Protein AF-A0A7W0PW06-F1 (afdb_monomer_lite)

Sequence (126 aa):
MSYGCRLGSRFRWSGRCALSLRTRCPDRTPKQSLFPWSTLVINVSGCLAVGFIIAALVDGHRASQWLRMGLVIGFCGGYTTFSTFAQETLDLVEARDIATAVAGVAANVLVGVVAVFVGLKIGRLI

Secondary structure (DSSP, 8-state):
-HHHHHHHHHHHHHHHHHH-TT--S-----------HHHHHHHHHHHHHHHHHIIIIITTS-S-HHHHIIIIIIIIHHHS-HHHHHHHHHHHHHTT-HHHHHHHHHHHHHHHHHHHHHHHHHHHT-

Foldseek 3Di:
DAVQLVVLLVVLVVLVCVVVVDDPDPDPDQLPLDQPVSQLVQLLVLLLQLLQCCQQCPVVVNDDPVVCCSPNVRNSVSNHDDVVLVVSLVSCVVVVNPVSSVVNVCSSVVSSVVSSVNSNVVNNVD

Radius of gyration: 16.6 Å; chains: 1; bounding box: 37×33×43 Å

Structure (mmCIF, N/CA/C/O backbone):
data_AF-A0A7W0PW06-F1
#
_entry.id   AF-A0A7W0PW06-F1
#
loop_
_atom_site.group_PDB
_atom_site.id
_atom_site.type_symbol
_atom_site.label_atom_id
_atom_site.label_alt_id
_atom_site.label_comp_id
_atom_site.label_asym_id
_atom_site.label_entity_id
_atom_site.label_seq_id
_atom_site.pdbx_PDB_ins_code
_atom_site.Cartn_x
_atom_site.Cartn_y
_atom_site.Cartn_z
_atom_site.occupancy
_atom_site.B_iso_or_equiv
_atom_site.auth_seq_id
_atom_site.auth_comp_id
_atom_site.auth_asym_id
_atom_site.auth_atom_id
_atom_site.pdbx_PDB_model_num
ATOM 1 N N . MET A 1 1 ? 18.161 6.667 -1.470 1.00 51.59 1 MET A N 1
ATOM 2 C CA . MET A 1 1 ? 17.077 6.198 -0.565 1.00 51.59 1 MET A CA 1
ATOM 3 C C . MET A 1 1 ? 16.308 7.323 0.133 1.00 51.59 1 MET A C 1
ATOM 5 O O . MET A 1 1 ? 15.087 7.309 0.069 1.00 51.59 1 MET A O 1
ATOM 9 N N . SER A 1 2 ? 16.962 8.320 0.747 1.00 60.03 2 SER A N 1
ATOM 10 C CA . SER A 1 2 ? 16.278 9.342 1.574 1.00 60.03 2 SER A CA 1
ATOM 11 C C . SER A 1 2 ? 15.256 10.238 0.829 1.00 60.03 2 SER A C 1
ATOM 13 O O . SER A 1 2 ? 14.249 10.642 1.406 1.00 60.03 2 SER A O 1
ATOM 15 N N . TYR A 1 3 ? 15.463 10.522 -0.464 1.00 64.25 3 TYR A N 1
ATOM 16 C CA . TYR A 1 3 ? 14.544 11.355 -1.261 1.00 64.25 3 TYR A CA 1
ATOM 17 C C . TYR A 1 3 ? 13.216 10.660 -1.609 1.00 64.25 3 TYR A C 1
ATOM 19 O O . TYR A 1 3 ? 12.166 11.286 -1.495 1.00 64.25 3 TYR A O 1
ATOM 27 N N . GLY A 1 4 ? 13.235 9.368 -1.960 1.00 60.53 4 GLY A N 1
ATOM 28 C CA . GLY A 1 4 ? 12.020 8.615 -2.310 1.00 60.53 4 GLY A CA 1
ATOM 29 C C . GLY A 1 4 ? 11.047 8.486 -1.135 1.00 60.53 4 GLY A C 1
ATOM 30 O O . GLY A 1 4 ? 9.855 8.732 -1.291 1.00 60.53 4 GLY A O 1
ATOM 31 N N . CYS A 1 5 ? 11.572 8.222 0.065 1.00 59.66 5 CYS A N 1
ATOM 32 C CA . CYS A 1 5 ? 10.769 8.126 1.287 1.00 59.66 5 CYS A CA 1
ATOM 33 C C . CYS A 1 5 ? 10.141 9.482 1.682 1.00 59.66 5 CYS A C 1
ATOM 35 O O . CYS A 1 5 ? 8.968 9.560 2.060 1.00 59.66 5 CYS A O 1
ATOM 37 N N . ARG A 1 6 ? 10.880 10.589 1.504 1.00 64.31 6 ARG A N 1
ATOM 38 C CA . ARG A 1 6 ? 10.348 11.953 1.687 1.00 64.31 6 ARG A CA 1
ATOM 39 C C . ARG A 1 6 ? 9.270 12.315 0.665 1.00 64.31 6 ARG A C 1
ATOM 41 O O . ARG A 1 6 ? 8.301 12.977 1.021 1.00 64.31 6 ARG A O 1
ATOM 48 N N . LEU A 1 7 ? 9.417 11.892 -0.588 1.00 68.06 7 LEU A N 1
ATOM 49 C CA . LEU A 1 7 ? 8.431 12.174 -1.631 1.00 68.06 7 LEU A CA 1
ATOM 50 C C . LEU A 1 7 ? 7.142 11.361 -1.425 1.00 68.06 7 LEU A C 1
ATOM 52 O O . LEU A 1 7 ? 6.053 11.928 -1.480 1.00 68.06 7 LEU A O 1
ATOM 56 N N . GLY A 1 8 ? 7.261 10.066 -1.109 1.00 59.84 8 GLY A N 1
ATOM 57 C CA . GLY A 1 8 ? 6.114 9.194 -0.826 1.00 59.84 8 GLY A CA 1
ATOM 58 C C . GLY A 1 8 ? 5.312 9.655 0.392 1.00 59.84 8 GLY A C 1
ATOM 59 O O . GLY A 1 8 ? 4.083 9.735 0.338 1.00 59.84 8 GLY A O 1
ATOM 60 N N . SER A 1 9 ? 6.002 10.065 1.462 1.00 63.00 9 SER A N 1
ATOM 61 C CA . SER A 1 9 ? 5.333 10.609 2.648 1.00 63.00 9 SER A CA 1
ATOM 62 C C . SER A 1 9 ? 4.630 11.934 2.342 1.00 63.00 9 SER A C 1
ATOM 64 O O . SER A 1 9 ? 3.483 12.106 2.746 1.00 63.00 9 SER A O 1
ATOM 66 N N . ARG A 1 10 ? 5.232 12.836 1.553 1.00 67.56 10 ARG A N 1
ATOM 67 C CA . ARG A 1 10 ? 4.566 14.071 1.095 1.00 67.56 10 ARG A CA 1
ATOM 68 C C . ARG A 1 10 ? 3.291 13.797 0.302 1.00 67.56 10 ARG A C 1
ATOM 70 O O . ARG A 1 10 ? 2.279 14.404 0.618 1.00 67.56 10 ARG A O 1
ATOM 77 N N . PHE A 1 11 ? 3.295 12.860 -0.648 1.00 63.44 11 PHE A N 1
ATOM 78 C CA . PHE A 1 11 ? 2.080 12.492 -1.393 1.00 63.44 11 PHE A CA 1
ATOM 79 C C . PHE A 1 11 ? 0.972 11.948 -0.485 1.00 63.44 11 PHE A C 1
ATOM 81 O O . PHE A 1 11 ? -0.199 12.263 -0.685 1.00 63.44 11 PHE A O 1
ATOM 88 N N . ARG A 1 12 ? 1.332 11.193 0.557 1.00 61.47 12 ARG A N 1
ATOM 89 C CA . ARG A 1 12 ? 0.380 10.733 1.576 1.00 61.47 12 ARG A CA 1
ATOM 90 C C . ARG A 1 12 ? -0.224 11.896 2.367 1.00 61.47 12 ARG A C 1
ATOM 92 O O . ARG A 1 12 ? -1.438 11.943 2.551 1.00 61.47 12 ARG A O 1
ATOM 99 N N . TRP A 1 13 ? 0.607 12.831 2.828 1.00 55.91 13 TRP A N 1
ATOM 100 C CA . TRP A 1 13 ? 0.146 14.025 3.545 1.00 55.91 13 TRP A CA 1
ATOM 101 C C . TRP A 1 13 ? -0.688 14.938 2.644 1.00 55.91 13 TRP A C 1
ATOM 103 O O . TRP A 1 13 ? -1.723 15.418 3.081 1.00 55.91 13 TRP A O 1
ATOM 113 N N . SER A 1 14 ? -0.315 15.111 1.376 1.00 62.84 14 SER A N 1
ATOM 114 C CA . SER A 1 14 ? -1.101 15.863 0.393 1.00 62.84 14 SER A CA 1
ATOM 115 C C . SER A 1 14 ? -2.451 15.205 0.105 1.00 62.84 14 SER A C 1
ATOM 117 O O . SER A 1 14 ? -3.449 15.913 0.054 1.00 62.84 14 SER A O 1
ATOM 119 N N . GLY A 1 15 ? -2.513 13.873 -0.009 1.00 56.34 15 GLY A N 1
ATOM 120 C CA . GLY A 1 15 ? -3.771 13.134 -0.173 1.00 56.34 15 GLY A CA 1
ATOM 121 C C . GLY A 1 15 ? -4.697 13.247 1.042 1.00 56.34 15 GLY A C 1
ATOM 122 O O . GLY A 1 15 ? -5.897 13.451 0.878 1.00 56.34 15 GLY A O 1
ATOM 123 N N . ARG A 1 16 ? -4.145 13.206 2.265 1.00 56.81 16 ARG A N 1
ATOM 124 C CA . ARG A 1 16 ? -4.918 13.474 3.492 1.00 56.81 16 ARG A CA 1
ATOM 125 C C . ARG A 1 16 ? -5.369 14.9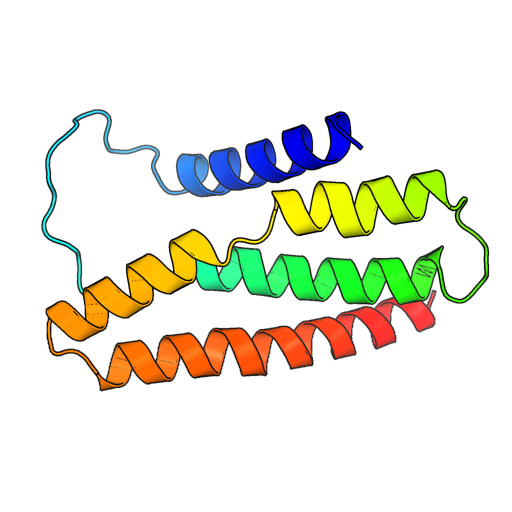30 3.585 1.00 56.81 16 ARG A C 1
ATOM 127 O O . ARG A 1 16 ? -6.534 15.169 3.864 1.00 56.81 16 ARG A O 1
ATOM 134 N N . CYS A 1 17 ? -4.489 15.889 3.300 1.00 53.34 17 CYS A N 1
ATOM 135 C CA . CYS A 1 17 ? -4.810 17.317 3.348 1.00 53.34 17 CYS A CA 1
ATOM 136 C C . CYS A 1 17 ? -5.846 17.727 2.294 1.00 53.34 17 CYS A C 1
ATOM 138 O O . CYS A 1 17 ? -6.705 18.549 2.594 1.00 53.34 17 CYS A O 1
ATOM 140 N N . ALA A 1 18 ? -5.802 17.152 1.087 1.00 52.47 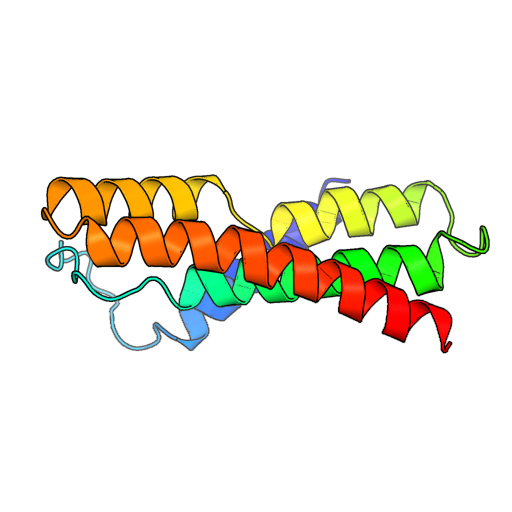18 ALA A N 1
ATOM 141 C CA . ALA A 1 18 ? -6.779 17.423 0.031 1.00 52.47 18 ALA A CA 1
ATOM 142 C C . ALA A 1 18 ? -8.194 16.951 0.410 1.00 52.47 18 ALA A C 1
ATOM 144 O O . ALA A 1 18 ? -9.167 17.607 0.048 1.00 52.47 18 ALA A O 1
ATOM 145 N N . LEU A 1 19 ? -8.310 15.875 1.198 1.00 51.12 19 LEU A N 1
ATOM 146 C CA . LEU A 1 19 ? -9.575 15.467 1.817 1.00 51.12 19 LEU A CA 1
ATOM 147 C C . LEU A 1 19 ? -9.892 16.213 3.132 1.00 51.12 19 LEU A C 1
ATOM 149 O O . LEU A 1 19 ? -11.036 16.173 3.574 1.00 51.12 19 LEU A O 1
ATOM 153 N N . SER A 1 20 ? -8.926 16.900 3.758 1.00 49.38 20 SER A N 1
ATOM 154 C CA . SER A 1 20 ? -9.070 17.521 5.089 1.00 49.38 20 SER A CA 1
ATOM 155 C C . SER A 1 20 ? -9.066 19.056 5.100 1.00 49.38 20 SER A C 1
ATOM 157 O O . SER A 1 20 ? -8.791 19.656 6.143 1.00 49.38 20 SER A O 1
ATOM 159 N N . LEU A 1 21 ? -9.398 19.734 3.995 1.00 46.53 21 LEU A N 1
ATOM 160 C CA . LEU A 1 21 ? -9.432 21.208 3.920 1.00 46.53 21 LEU A CA 1
ATOM 161 C C . LEU A 1 21 ? -10.489 21.895 4.824 1.00 46.53 21 LEU A C 1
ATOM 163 O O . LEU A 1 21 ? -10.817 23.058 4.600 1.00 46.53 21 LEU A O 1
ATOM 167 N N . ARG A 1 22 ? -11.009 21.244 5.876 1.00 53.00 22 ARG A N 1
ATOM 168 C CA . ARG A 1 22 ? -12.029 21.829 6.759 1.00 53.00 22 ARG A CA 1
ATOM 169 C C . ARG A 1 22 ? -11.792 21.804 8.266 1.00 53.00 22 ARG A C 1
ATOM 171 O O . ARG A 1 22 ? -12.703 22.219 8.970 1.00 53.00 22 ARG A O 1
ATOM 178 N N . THR A 1 23 ? -10.630 21.422 8.798 1.00 45.00 23 THR A N 1
ATOM 179 C CA . THR A 1 23 ? -10.443 21.457 10.266 1.00 45.00 23 THR A CA 1
ATOM 180 C C . THR A 1 23 ? -9.002 21.751 10.699 1.00 45.00 23 THR A C 1
ATOM 182 O O . THR A 1 23 ? -8.224 20.866 11.039 1.00 45.00 23 THR A O 1
ATOM 185 N N . ARG A 1 24 ? -8.650 23.044 10.771 1.00 51.44 24 ARG A N 1
ATOM 186 C CA . ARG A 1 24 ? -7.635 23.534 11.723 1.00 51.44 24 ARG A CA 1
ATOM 187 C C . ARG A 1 24 ? -8.321 23.819 13.058 1.00 51.44 24 ARG A C 1
ATOM 189 O O . ARG A 1 24 ? -8.628 24.961 13.366 1.00 51.44 24 ARG A O 1
ATOM 196 N N . CYS A 1 25 ? -8.575 22.776 13.831 1.00 46.12 25 CYS A N 1
ATOM 197 C CA . CYS A 1 25 ? -8.687 22.878 15.281 1.00 46.12 25 CYS A CA 1
ATOM 198 C C . CYS A 1 25 ? -8.325 21.497 15.843 1.00 46.12 25 CYS A C 1
ATOM 200 O O . CYS A 1 25 ? -8.846 20.509 15.322 1.00 46.12 25 CYS A O 1
ATOM 202 N N . PRO A 1 26 ? -7.419 21.381 16.829 1.00 50.28 26 PRO A N 1
ATOM 203 C C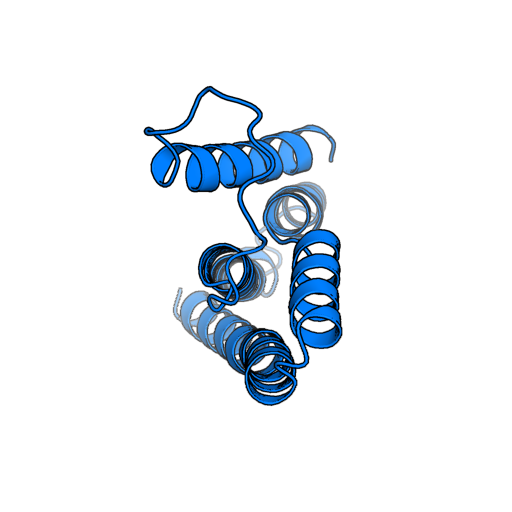A . PRO A 1 26 ? -7.125 20.110 17.472 1.00 50.28 26 PRO A CA 1
ATOM 204 C C . PRO A 1 26 ? -8.253 19.809 18.461 1.00 50.28 26 PRO A C 1
ATOM 206 O O . PRO A 1 26 ? -8.075 19.895 19.672 1.00 50.28 26 PRO A O 1
ATOM 209 N N . ASP A 1 27 ? -9.435 19.513 17.931 1.00 38.75 27 ASP A N 1
ATOM 210 C CA . ASP A 1 27 ? -10.500 18.911 18.712 1.00 38.75 27 ASP A CA 1
ATOM 211 C C . ASP A 1 27 ? -10.343 17.393 18.619 1.00 38.75 27 ASP A C 1
ATOM 213 O O . ASP A 1 27 ? -10.130 16.840 17.534 1.00 38.75 27 ASP A O 1
ATOM 217 N N . ARG A 1 28 ? -10.405 16.715 19.766 1.00 47.25 28 ARG A N 1
ATOM 218 C CA . ARG A 1 28 ? -10.482 15.255 19.836 1.00 47.25 28 ARG A CA 1
ATOM 219 C C . ARG A 1 28 ? -11.869 14.855 19.344 1.00 47.25 28 ARG A C 1
ATOM 221 O O . ARG A 1 28 ? -12.739 14.501 20.134 1.00 47.25 28 ARG A O 1
ATOM 228 N N . THR A 1 29 ? -12.084 14.929 18.037 1.00 41.56 29 THR A N 1
ATOM 229 C CA . THR A 1 29 ? -13.312 14.433 17.426 1.00 41.56 29 THR A CA 1
ATOM 230 C C . THR A 1 29 ? -13.454 12.955 17.783 1.00 41.56 29 THR A C 1
ATOM 232 O O . THR A 1 29 ? -12.456 12.229 17.695 1.00 41.56 29 THR A O 1
ATOM 235 N N . PRO A 1 30 ? -14.649 12.496 18.196 1.00 43.38 30 PRO A N 1
ATOM 236 C CA . PRO A 1 30 ? -14.871 11.090 18.510 1.00 43.38 30 PRO A CA 1
ATOM 237 C C . PRO A 1 30 ? -14.383 10.251 17.328 1.00 43.38 30 PRO A C 1
ATOM 239 O O . PRO A 1 30 ? -14.667 10.620 16.187 1.00 43.38 30 PRO A O 1
ATOM 242 N N . LYS A 1 31 ? -13.610 9.182 17.598 1.00 55.22 31 LYS A N 1
ATOM 243 C CA . LYS A 1 31 ? -13.177 8.196 16.594 1.00 55.22 31 LYS A CA 1
ATOM 244 C C . LYS A 1 31 ? -14.429 7.778 15.828 1.00 55.22 31 LYS A C 1
ATOM 246 O O . LYS A 1 31 ? -15.245 7.015 16.339 1.00 55.22 31 LYS A O 1
ATOM 251 N N . GLN A 1 32 ? -14.644 8.370 14.657 1.00 51.38 32 GLN A N 1
ATOM 252 C CA . GLN A 1 32 ? -15.790 8.042 13.832 1.00 51.38 32 GLN A CA 1
ATOM 253 C C . GLN A 1 32 ? -15.585 6.581 13.450 1.00 51.38 32 GLN A C 1
ATOM 255 O O . GLN A 1 32 ? -14.567 6.256 12.844 1.00 51.38 32 GLN A O 1
ATOM 260 N N . SER A 1 33 ? -16.517 5.704 13.824 1.00 54.56 33 SER A N 1
ATOM 261 C CA . SER A 1 33 ? -16.526 4.275 13.481 1.00 54.56 33 SER A CA 1
ATOM 262 C C . SER A 1 33 ? -16.815 4.059 11.987 1.00 54.56 33 SER A C 1
ATOM 264 O O . SER A 1 33 ? -17.587 3.190 11.590 1.00 54.56 33 SER A O 1
ATOM 266 N N . LEU A 1 34 ? -16.271 4.932 11.144 1.00 67.25 34 LEU A N 1
ATOM 267 C CA . LEU A 1 34 ? -16.401 4.903 9.706 1.00 67.25 34 LEU A CA 1
ATOM 268 C C . LEU A 1 34 ? -15.222 4.117 9.155 1.00 67.25 34 LEU A C 1
ATOM 270 O O . LEU A 1 34 ? -14.080 4.271 9.587 1.00 67.25 34 LEU A O 1
ATOM 274 N N . PHE A 1 35 ? -15.517 3.269 8.180 1.00 74.81 35 PHE A N 1
ATOM 275 C CA . PHE A 1 35 ? -14.518 2.455 7.512 1.00 74.81 35 PHE A CA 1
ATOM 276 C C . PHE A 1 35 ? -13.346 3.323 6.993 1.00 74.81 35 PHE A C 1
ATOM 278 O O . PHE A 1 35 ? -13.594 4.355 6.355 1.00 74.81 35 PHE A O 1
ATOM 285 N N . PRO A 1 36 ? -12.076 2.931 7.223 1.00 80.00 36 PRO A N 1
ATOM 286 C CA . PRO A 1 36 ? -10.901 3.748 6.917 1.00 80.00 36 PRO A CA 1
ATOM 287 C C . PRO A 1 36 ? -10.549 3.748 5.418 1.00 80.00 36 PRO A C 1
ATOM 289 O O . PRO A 1 36 ? -9.506 3.258 4.975 1.00 80.00 36 PRO A O 1
ATOM 292 N N . TRP A 1 37 ? -11.420 4.351 4.606 1.00 81.81 37 TRP A N 1
ATOM 293 C CA . TRP A 1 37 ? -11.282 4.433 3.149 1.00 81.81 37 TRP A CA 1
ATOM 294 C C . TRP A 1 37 ? -9.972 5.084 2.707 1.00 81.81 37 TRP A C 1
ATOM 296 O O . TRP A 1 37 ? -9.362 4.641 1.737 1.00 81.81 37 TRP A O 1
ATOM 306 N N . SER A 1 38 ? -9.509 6.108 3.430 1.00 84.88 38 SER A N 1
ATOM 307 C CA . SER A 1 38 ? -8.281 6.823 3.067 1.00 84.88 38 SER A CA 1
ATOM 308 C C . SER A 1 38 ? -7.052 5.911 3.104 1.00 84.88 38 SER A C 1
ATOM 310 O O . SER A 1 38 ? -6.250 5.924 2.169 1.00 84.88 38 SER A O 1
ATOM 312 N N . THR A 1 39 ? -6.940 5.076 4.139 1.00 89.00 39 THR A N 1
ATOM 313 C CA . THR A 1 39 ? -5.829 4.139 4.322 1.00 89.00 39 THR A CA 1
ATOM 314 C C . THR A 1 39 ? -5.917 2.971 3.346 1.00 89.00 39 THR A C 1
ATOM 316 O O . THR A 1 39 ? -4.900 2.570 2.778 1.00 89.00 39 THR A O 1
ATOM 319 N N . LEU A 1 40 ? -7.126 2.473 3.069 1.00 89.31 40 LEU A N 1
ATOM 320 C CA . LEU A 1 40 ? -7.322 1.449 2.045 1.00 89.31 40 LEU A CA 1
ATOM 321 C C . LEU A 1 40 ? -6.887 1.947 0.661 1.00 89.31 40 LEU A C 1
ATOM 323 O O . LEU A 1 40 ? -6.126 1.262 -0.015 1.00 89.31 40 LEU A O 1
ATOM 327 N N . VAL A 1 41 ? -7.306 3.150 0.254 1.00 91.00 41 VAL A N 1
ATOM 328 C CA . VAL A 1 41 ? -6.972 3.697 -1.071 1.00 91.00 41 VAL A CA 1
ATOM 329 C C . VAL A 1 41 ? -5.463 3.847 -1.247 1.00 91.00 41 VAL A C 1
ATOM 331 O O . VAL A 1 41 ? -4.945 3.370 -2.251 1.00 91.00 41 VAL A O 1
ATOM 334 N N . ILE A 1 42 ? -4.748 4.443 -0.282 1.00 90.75 42 ILE A N 1
ATOM 335 C CA . ILE A 1 42 ? -3.286 4.629 -0.390 1.00 90.75 42 ILE A CA 1
ATOM 336 C C . ILE A 1 42 ? -2.519 3.303 -0.381 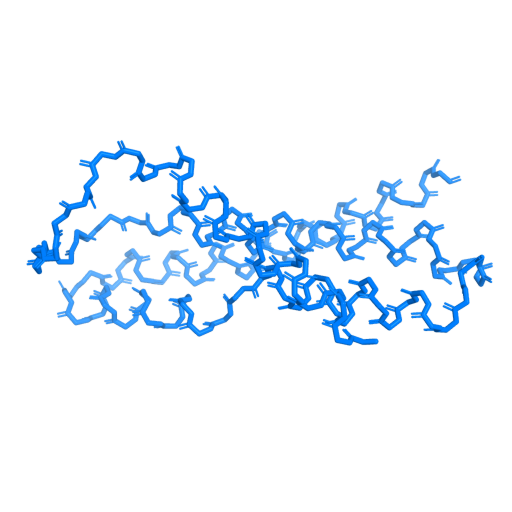1.00 90.75 42 ILE A C 1
ATOM 338 O O . ILE A 1 42 ? -1.501 3.178 -1.060 1.00 90.75 42 ILE A O 1
ATOM 342 N N . ASN A 1 43 ? -2.987 2.303 0.368 1.00 93.69 43 ASN A N 1
ATOM 343 C CA . ASN A 1 43 ? -2.336 0.997 0.397 1.00 93.69 43 ASN A CA 1
ATOM 344 C C . ASN A 1 43 ? -2.572 0.252 -0.920 1.00 93.69 43 ASN A C 1
ATOM 346 O O . ASN A 1 43 ? -1.617 -0.233 -1.522 1.00 93.69 43 ASN A O 1
ATOM 350 N N . VAL A 1 44 ? -3.809 0.239 -1.422 1.00 94.25 44 VAL A N 1
ATOM 351 C CA . VAL A 1 44 ? -4.180 -0.434 -2.675 1.00 94.25 44 VAL A CA 1
ATOM 352 C C . VAL A 1 44 ? -3.509 0.207 -3.891 1.00 94.25 44 VAL A C 1
ATOM 354 O O . VAL A 1 44 ? -2.937 -0.504 -4.718 1.00 94.25 44 VAL A O 1
ATOM 357 N N . SER A 1 45 ? -3.511 1.537 -4.008 1.00 93.38 45 SER A N 1
ATOM 358 C CA . SER A 1 45 ? -2.818 2.222 -5.108 1.00 93.38 45 SER A CA 1
ATOM 359 C C . SER A 1 45 ? -1.299 2.034 -5.029 1.00 93.38 45 SER A C 1
ATOM 361 O O . SER A 1 45 ? -0.638 1.907 -6.059 1.00 93.38 45 SER A O 1
ATOM 363 N N . GLY A 1 46 ? -0.737 1.944 -3.819 1.00 92.12 46 GLY A N 1
ATOM 364 C CA . GLY A 1 46 ? 0.673 1.627 -3.614 1.00 92.12 46 GLY A CA 1
ATOM 365 C C . GLY A 1 46 ? 1.015 0.201 -4.045 1.00 92.12 46 GLY A C 1
ATOM 366 O O . GLY A 1 46 ? 2.006 -0.001 -4.744 1.00 92.12 46 GLY A O 1
ATOM 367 N N . CYS A 1 47 ? 0.170 -0.772 -3.704 1.00 94.19 47 CYS A N 1
ATOM 368 C CA . CYS A 1 47 ? 0.267 -2.156 -4.170 1.00 94.19 47 CYS A CA 1
ATOM 369 C C . CYS A 1 47 ? 0.216 -2.253 -5.703 1.00 94.19 47 CYS A C 1
ATOM 371 O O . CYS A 1 47 ? 1.066 -2.914 -6.305 1.00 94.19 47 CYS A O 1
ATOM 373 N N . LEU A 1 48 ? -0.719 -1.542 -6.343 1.00 93.75 48 LEU A N 1
ATOM 374 C CA . LEU A 1 48 ? -0.813 -1.462 -7.804 1.00 93.75 48 LEU A CA 1
ATOM 375 C C . LEU A 1 48 ? 0.479 -0.908 -8.419 1.00 93.75 48 LEU A C 1
ATOM 377 O O . LEU A 1 48 ? 1.027 -1.495 -9.355 1.00 93.75 48 LEU A O 1
ATOM 381 N N . ALA A 1 49 ? 0.991 0.194 -7.864 1.00 92.69 49 ALA A N 1
ATOM 382 C CA . ALA A 1 49 ? 2.220 0.826 -8.327 1.00 92.69 49 ALA A CA 1
ATOM 383 C C . ALA A 1 49 ? 3.434 -0.103 -8.191 1.00 92.69 49 ALA A C 1
ATOM 385 O O . ALA A 1 49 ? 4.228 -0.193 -9.123 1.00 92.69 49 ALA A O 1
ATOM 386 N N . VAL A 1 50 ? 3.566 -0.835 -7.078 1.00 92.38 50 VAL A N 1
ATOM 387 C CA . VAL A 1 50 ? 4.648 -1.819 -6.892 1.00 92.38 50 VAL A CA 1
ATOM 388 C C . VAL A 1 50 ? 4.597 -2.895 -7.975 1.00 92.38 50 VAL A C 1
ATOM 390 O O . VAL A 1 50 ? 5.618 -3.150 -8.612 1.00 92.38 50 VAL A O 1
ATOM 393 N N . GLY A 1 51 ? 3.425 -3.494 -8.214 1.00 91.12 51 GLY A N 1
ATOM 394 C CA . GLY A 1 51 ? 3.260 -4.514 -9.253 1.00 91.12 51 GLY A CA 1
ATOM 395 C C . GLY A 1 51 ? 3.633 -3.989 -10.640 1.00 91.12 51 GLY A C 1
ATOM 396 O O . GLY A 1 51 ? 4.406 -4.621 -11.356 1.00 91.12 51 GLY A O 1
ATOM 397 N N . PHE A 1 52 ? 3.155 -2.792 -10.985 1.00 91.88 52 PHE A N 1
ATOM 398 C CA . PHE A 1 52 ? 3.472 -2.137 -12.254 1.00 91.88 52 PHE A CA 1
ATOM 399 C C . PHE A 1 52 ? 4.969 -1.856 -12.416 1.00 91.88 52 PHE A C 1
ATOM 401 O O . PHE A 1 52 ? 5.558 -2.213 -13.432 1.00 91.88 52 PHE A O 1
ATOM 408 N N . ILE A 1 53 ? 5.603 -1.257 -11.403 1.00 89.44 53 ILE A N 1
ATOM 409 C CA . ILE A 1 53 ? 7.029 -0.903 -11.425 1.00 89.44 53 ILE A CA 1
ATOM 410 C C . ILE A 1 53 ? 7.896 -2.154 -11.572 1.00 89.44 53 ILE A C 1
ATOM 412 O O . ILE A 1 53 ? 8.864 -2.139 -12.332 1.00 89.44 53 ILE A O 1
ATOM 416 N N . ILE A 1 54 ? 7.562 -3.237 -10.864 1.00 88.88 54 ILE A N 1
ATOM 417 C CA . ILE A 1 54 ? 8.293 -4.504 -10.973 1.00 88.88 54 ILE A CA 1
ATOM 418 C C . ILE A 1 54 ? 8.207 -5.037 -12.407 1.00 88.88 54 ILE A C 1
ATOM 420 O O . ILE A 1 54 ? 9.239 -5.260 -13.035 1.00 88.88 54 ILE A O 1
ATOM 424 N N . ALA A 1 55 ? 7.000 -5.168 -12.953 1.00 88.69 55 ALA A N 1
ATOM 425 C CA . ALA A 1 55 ? 6.815 -5.716 -14.292 1.00 88.69 55 ALA A CA 1
ATOM 426 C C . ALA A 1 55 ? 7.439 -4.847 -15.399 1.00 88.69 55 ALA A C 1
ATOM 428 O O . ALA A 1 55 ? 8.161 -5.363 -16.245 1.00 88.69 55 ALA A O 1
ATOM 429 N N . ALA A 1 56 ? 7.209 -3.532 -15.376 1.00 85.75 56 ALA A N 1
ATOM 430 C CA . ALA A 1 56 ? 7.637 -2.642 -16.456 1.00 85.75 56 ALA A CA 1
ATOM 431 C C . ALA A 1 56 ? 9.146 -2.336 -16.432 1.00 85.75 56 ALA A C 1
ATOM 433 O O . ALA A 1 56 ? 9.772 -2.157 -17.480 1.00 85.75 56 ALA A O 1
ATOM 434 N N . LEU A 1 57 ? 9.745 -2.235 -15.238 1.00 80.88 57 LEU A N 1
ATOM 435 C CA . LEU A 1 57 ? 11.114 -1.729 -15.077 1.00 80.88 57 LEU A CA 1
ATOM 436 C C . LEU A 1 57 ? 12.112 -2.784 -14.589 1.00 80.88 57 LEU A C 1
ATOM 438 O O . LEU A 1 57 ? 13.300 -2.682 -14.902 1.00 80.88 57 LEU A O 1
ATOM 442 N N . VAL A 1 58 ? 11.665 -3.779 -13.816 1.00 75.12 58 VAL A N 1
ATOM 443 C CA . VAL A 1 58 ? 12.562 -4.735 -13.145 1.00 75.12 58 VAL A CA 1
ATOM 444 C C . VAL A 1 58 ? 12.688 -6.045 -13.914 1.00 75.12 58 VAL A C 1
ATOM 446 O O . VAL A 1 58 ? 13.817 -6.496 -14.102 1.00 75.12 58 VAL A O 1
ATOM 449 N N . ASP A 1 59 ? 11.583 -6.623 -14.397 1.00 76.56 59 ASP A N 1
ATOM 450 C CA . ASP A 1 59 ? 11.586 -7.944 -15.058 1.00 76.56 59 ASP A CA 1
ATOM 451 C C . ASP A 1 59 ? 12.502 -7.981 -16.307 1.00 76.56 59 ASP A C 1
ATOM 453 O O . ASP A 1 59 ? 13.053 -9.026 -16.644 1.00 76.56 59 ASP A O 1
ATOM 457 N N . GLY A 1 60 ? 12.758 -6.833 -16.950 1.00 67.94 60 GLY A N 1
ATOM 458 C CA . GLY A 1 60 ? 13.649 -6.713 -18.113 1.00 67.94 60 GLY A CA 1
ATOM 459 C C . GLY A 1 60 ? 15.078 -6.220 -17.839 1.00 67.94 60 GLY A C 1
ATOM 460 O O . GLY A 1 60 ? 15.762 -5.871 -18.796 1.00 67.94 60 GLY A O 1
ATOM 461 N N . HIS A 1 61 ? 15.519 -6.088 -16.577 1.00 67.19 61 HIS A N 1
ATOM 462 C CA . HIS A 1 61 ? 16.785 -5.410 -16.202 1.00 67.19 61 HIS A CA 1
ATOM 463 C C . HIS A 1 61 ? 16.934 -3.981 -16.770 1.00 67.19 61 HIS A C 1
ATOM 465 O O . HIS A 1 61 ? 18.032 -3.433 -16.842 1.00 67.19 61 HIS A O 1
ATOM 471 N N . ARG A 1 62 ? 15.820 -3.351 -17.161 1.00 67.31 62 ARG A N 1
ATOM 472 C CA . ARG A 1 62 ? 15.800 -2.021 -17.788 1.00 67.31 62 ARG A CA 1
ATOM 473 C C . ARG A 1 62 ? 16.123 -0.905 -16.791 1.00 67.31 62 ARG A C 1
ATOM 475 O O . ARG A 1 62 ? 16.579 0.162 -17.190 1.00 67.31 62 ARG A O 1
ATOM 482 N N . ALA A 1 63 ? 15.899 -1.142 -15.498 1.00 73.56 63 ALA A N 1
ATOM 483 C CA . ALA A 1 63 ? 16.199 -0.197 -14.429 1.00 73.56 63 ALA A CA 1
ATOM 484 C C . ALA A 1 63 ? 17.463 -0.565 -13.642 1.00 73.56 63 ALA A C 1
ATOM 486 O O . ALA A 1 63 ? 17.675 -1.714 -13.254 1.00 73.56 63 ALA A O 1
ATOM 487 N N . SER A 1 64 ? 18.258 0.455 -13.309 1.00 80.06 64 SER A N 1
ATOM 488 C CA . SER A 1 64 ? 19.398 0.307 -12.406 1.00 80.06 64 SER A CA 1
ATOM 489 C C . SER A 1 64 ? 18.947 -0.094 -10.993 1.00 80.06 64 SER A C 1
ATOM 491 O O . SER A 1 64 ? 17.867 0.281 -10.522 1.00 80.06 64 SER A O 1
ATOM 493 N N . GLN A 1 65 ? 19.804 -0.821 -10.270 1.00 78.56 65 GLN A N 1
ATOM 494 C CA . GLN A 1 65 ? 19.546 -1.254 -8.890 1.00 78.56 65 GLN A CA 1
ATOM 495 C C . GLN A 1 65 ? 19.177 -0.081 -7.961 1.00 78.56 65 GLN A C 1
ATOM 497 O O . GLN A 1 65 ? 18.288 -0.206 -7.116 1.00 78.56 65 GLN A O 1
ATOM 502 N N . TRP A 1 66 ? 19.794 1.085 -8.174 1.00 79.50 66 TRP A N 1
ATOM 503 C CA . TRP A 1 66 ? 19.488 2.322 -7.455 1.00 79.50 66 TRP A CA 1
ATOM 504 C C . TRP A 1 66 ? 18.054 2.810 -7.675 1.00 79.50 66 TRP A C 1
ATOM 506 O O . TRP A 1 66 ? 17.398 3.229 -6.718 1.00 79.50 66 TRP A O 1
ATOM 516 N N . LEU A 1 67 ? 17.549 2.730 -8.909 1.00 76.31 67 LEU A N 1
ATOM 517 C CA . LEU A 1 67 ? 16.188 3.141 -9.245 1.00 76.31 67 LEU A CA 1
ATOM 518 C C . LEU A 1 67 ? 15.155 2.186 -8.634 1.00 76.31 67 LEU A C 1
ATOM 520 O O . LEU A 1 67 ? 14.174 2.639 -8.044 1.00 76.31 67 LEU A O 1
ATOM 524 N N . ARG A 1 68 ? 15.422 0.873 -8.673 1.00 80.44 68 ARG A N 1
ATOM 525 C CA . ARG A 1 68 ? 14.585 -0.148 -8.020 1.00 80.44 68 ARG A CA 1
ATOM 526 C C . ARG A 1 68 ? 14.481 0.088 -6.512 1.00 80.44 68 ARG A C 1
ATOM 528 O O . ARG A 1 68 ? 13.378 0.106 -5.969 1.00 80.44 68 ARG A O 1
ATOM 535 N N . MET A 1 69 ? 15.608 0.322 -5.837 1.00 80.62 69 MET A N 1
ATOM 536 C CA . MET A 1 69 ? 15.618 0.641 -4.403 1.00 80.62 69 MET A CA 1
ATOM 537 C C . MET A 1 69 ? 14.923 1.978 -4.108 1.00 80.62 69 MET A C 1
ATOM 539 O O . MET A 1 69 ? 14.195 2.100 -3.125 1.00 80.62 69 MET A O 1
ATOM 543 N N . GLY A 1 70 ? 15.115 2.992 -4.953 1.00 81.69 70 GLY A N 1
ATOM 544 C CA . GLY A 1 70 ? 14.495 4.305 -4.781 1.00 81.69 70 GLY A CA 1
ATOM 545 C C . GLY A 1 70 ? 12.971 4.285 -4.908 1.00 81.69 70 GLY A C 1
ATOM 546 O O . GLY A 1 70 ? 12.292 4.880 -4.071 1.00 81.69 70 GLY A O 1
ATOM 547 N N . LEU A 1 71 ? 12.442 3.596 -5.920 1.00 81.38 71 LEU A N 1
ATOM 548 C CA . LEU A 1 71 ? 11.010 3.559 -6.219 1.00 81.38 71 LEU A CA 1
ATOM 549 C C . LEU A 1 71 ? 10.260 2.540 -5.361 1.00 81.38 71 LEU A C 1
ATOM 551 O O . LEU A 1 71 ? 9.309 2.907 -4.677 1.00 81.38 71 LEU A O 1
ATOM 555 N N . VAL A 1 72 ? 10.700 1.281 -5.348 1.00 80.94 72 VAL A N 1
ATOM 556 C CA . VAL A 1 72 ? 9.958 0.208 -4.668 1.00 80.94 72 VAL A CA 1
ATOM 557 C C . VAL A 1 72 ? 10.118 0.319 -3.154 1.00 80.94 72 VAL A C 1
ATOM 559 O O . VAL A 1 72 ? 9.138 0.332 -2.419 1.00 80.94 72 VAL A O 1
ATOM 562 N N . ILE A 1 73 ? 11.353 0.451 -2.669 1.00 81.31 73 ILE A N 1
ATOM 563 C CA . ILE A 1 73 ? 11.614 0.491 -1.223 1.00 81.31 73 ILE A CA 1
ATOM 564 C C . ILE A 1 73 ? 11.389 1.909 -0.682 1.00 81.31 73 ILE A C 1
ATOM 566 O O . ILE A 1 73 ? 10.775 2.088 0.365 1.00 81.31 73 ILE A O 1
ATOM 570 N N . GLY A 1 74 ? 11.870 2.930 -1.398 1.00 79.38 74 GLY A N 1
ATOM 571 C CA . GLY A 1 74 ? 11.772 4.325 -0.967 1.00 79.38 74 GLY A CA 1
ATOM 572 C C . GLY A 1 74 ? 10.378 4.929 -1.148 1.00 79.38 74 GLY A C 1
ATOM 573 O O . GLY A 1 74 ? 9.746 5.310 -0.167 1.00 79.38 74 GLY A O 1
ATOM 574 N N . PHE A 1 75 ? 9.915 5.070 -2.392 1.00 80.00 75 PHE A N 1
ATOM 575 C CA . PHE A 1 75 ? 8.657 5.760 -2.693 1.00 80.00 75 PHE A CA 1
ATOM 576 C C . PHE A 1 75 ? 7.432 4.953 -2.263 1.00 80.00 75 PHE A C 1
ATOM 578 O O . PHE A 1 75 ? 6.645 5.462 -1.468 1.00 80.00 75 PHE A O 1
ATOM 585 N N . CYS A 1 76 ? 7.283 3.703 -2.713 1.00 83.81 76 CYS A N 1
ATOM 586 C CA . CYS A 1 76 ? 6.120 2.887 -2.350 1.00 83.81 76 CYS A CA 1
ATOM 587 C C . CYS A 1 76 ? 6.076 2.623 -0.837 1.00 83.81 76 CYS A C 1
ATOM 589 O O . CYS A 1 76 ? 5.031 2.832 -0.226 1.00 83.81 76 CYS A O 1
ATOM 591 N N . GLY A 1 77 ? 7.215 2.307 -0.209 1.00 81.88 77 GLY A N 1
ATOM 592 C CA . GLY A 1 77 ? 7.307 2.173 1.252 1.00 81.88 77 GLY A CA 1
ATOM 593 C C . GLY A 1 77 ? 6.958 3.464 2.007 1.00 81.88 77 GLY A C 1
ATOM 594 O O . GLY A 1 77 ? 6.254 3.432 3.014 1.00 81.88 77 GLY A O 1
ATOM 595 N N . GLY A 1 78 ? 7.380 4.623 1.490 1.00 80.25 78 GLY A N 1
ATOM 596 C CA . GLY A 1 78 ? 7.011 5.936 2.025 1.00 80.25 78 GLY A CA 1
ATOM 597 C C . GLY A 1 78 ? 5.570 6.360 1.719 1.00 80.25 78 GLY A C 1
ATOM 598 O O . GLY A 1 78 ? 5.045 7.248 2.386 1.00 80.25 78 GLY A O 1
ATOM 599 N N . TYR A 1 79 ? 4.897 5.734 0.755 1.00 84.19 79 TYR A N 1
ATOM 600 C CA . TYR A 1 79 ? 3.530 6.051 0.333 1.00 84.19 79 TYR A CA 1
ATOM 601 C C . TYR A 1 79 ? 2.479 5.210 1.076 1.00 84.19 79 TYR A C 1
ATOM 603 O O . TYR A 1 79 ? 1.548 5.787 1.639 1.00 84.19 79 TYR A O 1
ATOM 611 N N . THR A 1 80 ? 2.690 3.896 1.209 1.00 90.38 80 THR A N 1
ATOM 612 C CA . THR A 1 80 ? 1.802 2.957 1.930 1.00 90.38 80 THR A CA 1
ATOM 613 C C . THR A 1 80 ? 2.058 2.921 3.437 1.00 90.38 80 THR A C 1
ATOM 615 O O . THR A 1 80 ? 3.185 3.142 3.884 1.00 90.38 80 THR A O 1
ATOM 618 N N . THR A 1 81 ? 1.054 2.603 4.256 1.00 91.19 81 THR A N 1
ATOM 619 C CA . THR A 1 81 ? 1.199 2.588 5.720 1.00 91.19 81 THR A CA 1
ATOM 620 C C . THR A 1 81 ? 0.549 1.388 6.389 1.00 91.19 81 THR A C 1
ATOM 622 O O . THR A 1 81 ? -0.653 1.165 6.288 1.00 91.19 81 THR A O 1
ATOM 625 N N . PHE A 1 82 ? 1.363 0.645 7.140 1.00 89.94 82 PHE A N 1
ATOM 626 C CA . PHE A 1 82 ? 0.874 -0.425 8.003 1.00 89.94 82 PHE A CA 1
ATOM 627 C C . PHE A 1 82 ? 0.505 0.081 9.404 1.00 89.94 82 PHE A C 1
ATOM 629 O O . PHE A 1 82 ? -0.486 -0.353 9.974 1.00 89.94 82 PHE A O 1
ATOM 636 N N . SER A 1 83 ? 1.259 1.040 9.952 1.00 88.25 83 SER A N 1
ATOM 637 C CA . SER A 1 83 ? 1.025 1.548 11.308 1.00 88.25 83 SER A CA 1
ATOM 638 C C . SER A 1 83 ? -0.308 2.283 11.456 1.00 88.25 83 SER A C 1
ATOM 640 O O . SER A 1 83 ? -0.995 2.068 12.449 1.00 88.25 83 SER A O 1
ATOM 642 N N . THR A 1 84 ? -0.704 3.109 10.477 1.00 87.50 84 THR A N 1
ATOM 643 C CA . THR A 1 84 ? -2.026 3.761 10.499 1.00 87.50 84 THR A CA 1
ATOM 644 C C . THR A 1 84 ? -3.143 2.728 10.362 1.00 87.50 84 THR A C 1
ATOM 646 O O . THR A 1 84 ? -4.081 2.761 11.143 1.00 87.50 84 THR A O 1
ATOM 649 N N . PHE A 1 85 ? -2.996 1.765 9.447 1.00 90.94 85 PHE A N 1
ATOM 650 C CA . PHE A 1 85 ? -3.948 0.663 9.281 1.00 90.94 85 PHE A CA 1
ATOM 651 C C . PHE A 1 85 ? -4.143 -0.146 10.576 1.00 90.94 85 PHE A C 1
ATOM 653 O O . PHE A 1 85 ? -5.272 -0.458 10.952 1.00 90.94 85 PHE A O 1
ATOM 660 N N . ALA A 1 86 ? -3.055 -0.457 11.286 1.00 90.94 86 ALA A N 1
ATOM 661 C CA . ALA A 1 86 ? -3.116 -1.187 12.548 1.00 90.94 86 ALA A CA 1
ATOM 662 C C . ALA A 1 86 ? -3.820 -0.378 13.650 1.00 90.94 86 ALA A C 1
ATOM 664 O O . ALA A 1 86 ? -4.646 -0.934 14.369 1.00 90.94 86 ALA A O 1
ATOM 665 N N . GLN A 1 87 ? -3.538 0.926 13.756 1.00 91.62 87 GLN A N 1
ATOM 666 C CA . GLN A 1 87 ? -4.227 1.810 14.704 1.00 91.62 87 GLN A CA 1
ATOM 667 C C . GLN A 1 87 ? -5.724 1.909 14.389 1.00 91.62 87 GLN A C 1
ATOM 669 O O . GLN A 1 87 ? -6.533 1.652 15.266 1.00 91.62 87 GLN A O 1
ATOM 674 N N . GLU A 1 88 ? -6.105 2.159 13.135 1.00 88.94 88 GLU A N 1
ATOM 675 C CA . GLU A 1 88 ? -7.517 2.216 12.715 1.00 88.94 88 GLU A CA 1
ATOM 676 C C . GLU A 1 88 ? -8.258 0.891 12.965 1.00 88.94 88 GLU A C 1
ATOM 678 O O . GLU A 1 88 ? -9.435 0.881 13.315 1.00 88.94 88 GLU A O 1
ATOM 683 N N . THR A 1 89 ? -7.569 -0.244 12.823 1.00 89.75 89 THR A N 1
ATOM 684 C CA . THR A 1 89 ? -8.147 -1.556 13.142 1.00 89.75 89 THR A CA 1
ATOM 685 C C . THR A 1 89 ? -8.375 -1.708 14.647 1.00 89.75 89 THR A C 1
ATOM 687 O O . THR A 1 89 ? -9.440 -2.166 15.056 1.00 89.75 89 THR A O 1
ATOM 690 N N . LEU A 1 90 ? -7.406 -1.308 15.481 1.00 91.44 90 LEU A N 1
ATOM 691 C CA . LEU A 1 90 ? -7.557 -1.327 16.940 1.00 91.44 90 LEU A CA 1
ATOM 692 C C . LEU A 1 90 ? -8.676 -0.393 17.402 1.00 91.44 90 LEU A C 1
ATOM 694 O O . LEU A 1 90 ? -9.468 -0.776 18.256 1.00 91.44 90 LEU A O 1
ATOM 698 N N . ASP A 1 91 ? -8.795 0.778 16.786 1.00 88.94 91 ASP A N 1
ATOM 699 C CA . ASP A 1 91 ? -9.850 1.752 17.051 1.00 88.94 91 ASP A CA 1
ATOM 700 C C . ASP A 1 91 ? -11.251 1.152 16.847 1.00 88.94 91 ASP A C 1
ATOM 702 O O . ASP A 1 91 ? -12.139 1.347 17.679 1.00 88.94 91 ASP A O 1
ATOM 706 N N . LEU A 1 92 ? -11.444 0.372 15.778 1.00 87.62 92 LEU A N 1
ATOM 707 C CA . LEU A 1 92 ? -12.703 -0.334 15.507 1.00 87.62 92 LEU A CA 1
ATOM 708 C C . LEU A 1 92 ? -12.956 -1.473 16.504 1.00 87.62 92 LEU A C 1
ATOM 710 O O . LEU A 1 92 ? -14.089 -1.678 16.942 1.00 87.62 92 LEU A O 1
ATOM 714 N N . VAL A 1 93 ? -11.903 -2.189 16.909 1.00 89.44 93 VAL A N 1
ATOM 715 C CA . VAL A 1 93 ? -11.996 -3.248 17.928 1.00 89.44 93 VAL A CA 1
ATOM 716 C C . VAL A 1 93 ? -12.377 -2.671 19.295 1.00 89.44 93 VAL A C 1
ATOM 718 O O . VAL A 1 93 ? -13.257 -3.219 19.965 1.00 89.44 93 VAL A O 1
ATOM 721 N N . GLU A 1 94 ? -11.773 -1.550 19.696 1.00 90.44 94 GLU A N 1
ATOM 722 C CA . GLU A 1 94 ? -12.116 -0.804 20.917 1.00 90.44 94 GLU A CA 1
ATOM 723 C C . GLU A 1 94 ? -13.569 -0.315 20.887 1.00 90.44 94 GLU A C 1
ATOM 725 O O . GLU A 1 94 ? -14.279 -0.420 21.888 1.00 90.44 94 GLU A O 1
ATOM 730 N N . ALA A 1 95 ? -14.038 0.138 19.721 1.00 87.81 95 ALA A N 1
ATOM 731 C CA . ALA A 1 95 ? -15.423 0.544 19.487 1.00 87.81 95 ALA A CA 1
ATOM 732 C C . ALA A 1 95 ? -16.422 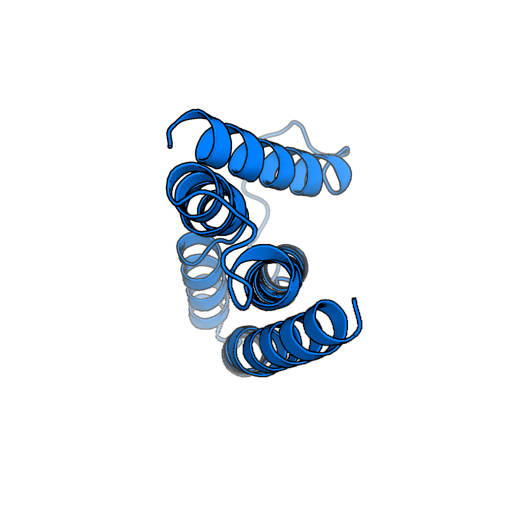-0.632 19.423 1.00 87.81 95 ALA A C 1
ATOM 734 O O . ALA A 1 95 ? -17.609 -0.405 19.201 1.00 87.81 95 ALA A O 1
ATOM 735 N N . ARG A 1 96 ? -15.966 -1.879 19.629 1.00 88.62 96 ARG A N 1
ATOM 736 C CA . ARG A 1 96 ? -16.752 -3.125 19.510 1.00 88.62 96 ARG A CA 1
ATOM 737 C C . ARG A 1 96 ? -17.320 -3.391 18.111 1.00 88.62 96 ARG A C 1
ATOM 739 O O . ARG A 1 96 ? -18.120 -4.311 17.951 1.00 88.62 96 ARG A O 1
ATOM 746 N N . ASP A 1 97 ? -16.857 -2.676 17.090 1.00 88.88 97 ASP A N 1
ATOM 747 C CA . ASP A 1 97 ? -17.240 -2.895 15.695 1.00 88.88 97 ASP A CA 1
ATOM 748 C C . ASP A 1 97 ? -16.294 -3.901 15.016 1.00 88.88 97 ASP A C 1
ATOM 750 O O . ASP A 1 97 ? -15.460 -3.585 14.161 1.00 88.88 97 ASP A O 1
ATOM 754 N N . ILE A 1 98 ? -16.410 -5.159 15.442 1.00 90.62 98 ILE A N 1
ATOM 755 C CA . ILE A 1 98 ? -15.553 -6.253 14.966 1.00 90.62 98 ILE A CA 1
ATOM 756 C C . ILE A 1 98 ? -15.808 -6.567 13.489 1.00 90.62 98 ILE A C 1
ATOM 758 O O . ILE A 1 98 ? -14.877 -6.927 12.768 1.00 90.62 98 ILE A O 1
ATOM 762 N N . ALA A 1 99 ? -17.049 -6.410 13.023 1.00 91.00 99 ALA A N 1
ATOM 763 C CA . ALA A 1 99 ? -17.410 -6.674 11.635 1.00 91.00 99 ALA A CA 1
ATOM 764 C C . ALA A 1 99 ? -16.654 -5.734 10.685 1.00 91.00 99 ALA A C 1
ATOM 766 O O . ALA A 1 99 ? -15.994 -6.204 9.754 1.00 91.00 99 ALA A O 1
ATOM 767 N N . THR A 1 100 ? -16.670 -4.426 10.959 1.00 88.69 100 THR A N 1
ATOM 768 C CA . THR A 1 100 ? -15.937 -3.433 10.161 1.00 88.69 100 THR A CA 1
ATOM 769 C C . THR A 1 100 ? -14.425 -3.611 10.288 1.00 88.69 100 THR A C 1
ATOM 771 O O . THR A 1 100 ? -13.716 -3.489 9.288 1.00 88.69 100 THR A O 1
ATOM 774 N N . ALA A 1 101 ? -13.916 -3.964 11.476 1.00 89.12 101 ALA A N 1
ATOM 775 C CA . ALA A 1 101 ? -12.490 -4.234 11.680 1.00 89.12 101 ALA A CA 1
ATOM 776 C C . ALA A 1 101 ? -12.000 -5.396 10.798 1.00 89.12 101 ALA A C 1
ATOM 778 O O . ALA A 1 101 ? -11.039 -5.251 10.040 1.00 89.12 101 ALA A O 1
ATOM 779 N N . VAL A 1 102 ? -12.699 -6.536 10.837 1.00 92.81 102 VAL A N 1
ATOM 780 C CA . VAL A 1 102 ? -12.359 -7.718 10.028 1.00 92.81 102 VAL A CA 1
ATOM 781 C C . VAL A 1 102 ? -12.514 -7.422 8.538 1.00 92.81 102 VAL A C 1
ATOM 783 O O . VAL A 1 102 ? -11.625 -7.766 7.757 1.00 92.81 102 VAL A O 1
ATOM 786 N N . ALA A 1 103 ? -13.590 -6.740 8.137 1.00 91.44 103 ALA A N 1
ATOM 787 C CA . ALA A 1 103 ? -13.789 -6.332 6.749 1.00 91.44 103 ALA A CA 1
ATOM 788 C C . ALA A 1 103 ? -12.659 -5.412 6.257 1.00 91.44 103 ALA A C 1
ATOM 790 O O . ALA A 1 103 ? -12.169 -5.592 5.146 1.00 91.44 103 ALA A O 1
ATOM 791 N N . GLY A 1 104 ? -12.194 -4.469 7.083 1.00 90.69 104 GLY A N 1
ATOM 792 C CA . GLY A 1 104 ? -11.090 -3.562 6.757 1.00 90.69 104 GLY A CA 1
ATOM 793 C C . GLY A 1 104 ? -9.754 -4.277 6.580 1.00 90.69 104 GLY A C 1
ATOM 794 O O . GLY A 1 104 ? -9.019 -3.984 5.630 1.00 90.69 104 GLY A O 1
ATOM 795 N N . VAL A 1 105 ? -9.463 -5.253 7.445 1.00 93.62 105 VAL A N 1
ATOM 796 C CA . VAL A 1 105 ? -8.278 -6.116 7.332 1.00 93.62 105 VAL A CA 1
ATOM 797 C C . VAL A 1 105 ? -8.347 -6.958 6.062 1.00 93.62 105 VAL A C 1
ATOM 799 O O . VAL A 1 105 ? -7.416 -6.932 5.254 1.00 93.62 105 VAL A O 1
ATOM 802 N N . ALA A 1 106 ? -9.461 -7.661 5.850 1.00 94.69 106 ALA A N 1
ATOM 803 C CA . ALA A 1 106 ? -9.660 -8.504 4.678 1.00 94.69 106 ALA A CA 1
ATOM 804 C C . ALA A 1 106 ? -9.576 -7.689 3.382 1.00 94.69 106 ALA A C 1
ATOM 806 O O . ALA A 1 106 ? -8.899 -8.100 2.444 1.00 94.69 106 ALA A O 1
ATOM 807 N N . ALA A 1 107 ? -10.190 -6.506 3.340 1.00 92.62 107 ALA A N 1
ATOM 808 C CA . ALA A 1 107 ? -10.152 -5.637 2.174 1.00 92.62 107 ALA A CA 1
ATOM 809 C C . ALA A 1 107 ? -8.728 -5.141 1.874 1.00 92.62 107 ALA A C 1
ATOM 811 O O . ALA A 1 107 ? -8.302 -5.221 0.725 1.00 92.62 107 ALA A O 1
ATOM 812 N N . ASN A 1 108 ? -7.953 -4.706 2.877 1.00 91.81 108 ASN A N 1
ATOM 813 C CA . ASN A 1 108 ? -6.556 -4.299 2.655 1.00 91.81 108 ASN A CA 1
ATOM 814 C C . ASN A 1 108 ? -5.713 -5.439 2.067 1.00 91.81 108 ASN A C 1
ATOM 816 O O . ASN A 1 108 ? -4.958 -5.223 1.120 1.00 91.81 108 ASN A O 1
ATOM 820 N N . VAL A 1 109 ? -5.856 -6.653 2.606 1.00 94.19 109 VAL A N 1
ATOM 821 C CA . VAL A 1 109 ? -5.068 -7.810 2.165 1.00 94.19 109 VAL A CA 1
ATOM 822 C C . VAL A 1 109 ? -5.518 -8.287 0.786 1.00 94.19 109 VAL A C 1
ATOM 824 O O . VAL A 1 109 ? -4.706 -8.354 -0.135 1.00 94.19 109 VAL A O 1
ATOM 827 N N . LEU A 1 110 ? -6.804 -8.596 0.615 1.00 96.50 110 LEU A N 1
ATOM 828 C CA . LEU A 1 110 ? -7.324 -9.182 -0.621 1.00 96.50 110 LEU A CA 1
ATOM 829 C C . LEU A 1 110 ? -7.225 -8.201 -1.789 1.00 96.50 110 LEU A C 1
ATOM 831 O O . LEU A 1 110 ? -6.681 -8.546 -2.838 1.00 96.50 110 LEU A O 1
ATOM 835 N N . VAL A 1 111 ? -7.692 -6.962 -1.604 1.00 95.50 111 VAL A N 1
ATOM 836 C CA . VAL A 1 111 ? -7.647 -5.948 -2.666 1.00 95.50 111 VAL A CA 1
ATOM 837 C C . VAL A 1 111 ? -6.203 -5.546 -2.952 1.00 95.50 111 VAL A C 1
ATOM 839 O O . VAL A 1 111 ? -5.848 -5.373 -4.114 1.00 95.50 111 VAL A O 1
ATOM 842 N N . GLY A 1 112 ? -5.343 -5.468 -1.930 1.00 94.38 112 GLY A N 1
ATOM 843 C CA . GLY A 1 112 ? -3.914 -5.212 -2.109 1.00 94.38 112 GLY A CA 1
ATOM 844 C C . GLY A 1 112 ? -3.230 -6.276 -2.972 1.00 94.38 112 GLY A C 1
ATOM 845 O O . GLY A 1 112 ? -2.541 -5.935 -3.932 1.00 94.38 112 GLY A O 1
ATOM 846 N N . VAL A 1 113 ? -3.466 -7.563 -2.699 1.00 95.12 113 VAL A N 1
ATOM 847 C CA . VAL A 1 113 ? -2.910 -8.674 -3.497 1.00 95.12 113 VAL A CA 1
ATOM 848 C C . VAL A 1 113 ? -3.418 -8.631 -4.940 1.00 95.12 113 VAL A C 1
ATOM 850 O O . VAL A 1 113 ? -2.620 -8.732 -5.876 1.00 95.12 113 VAL A O 1
ATOM 853 N N . VAL A 1 114 ? -4.724 -8.424 -5.137 1.00 97.00 114 VAL A N 1
ATOM 854 C CA . VAL A 1 114 ? -5.311 -8.277 -6.479 1.00 97.00 114 VAL A CA 1
ATOM 855 C C . VAL A 1 114 ? -4.701 -7.080 -7.208 1.00 97.00 114 VAL A C 1
ATOM 857 O O . VAL A 1 114 ? -4.338 -7.198 -8.376 1.00 97.00 114 VAL A O 1
ATOM 860 N N . ALA A 1 115 ? -4.511 -5.951 -6.526 1.00 95.75 115 ALA A N 1
ATOM 861 C CA . ALA A 1 115 ? -3.901 -4.760 -7.101 1.00 95.75 115 ALA A CA 1
ATOM 862 C C . ALA A 1 115 ? -2.456 -5.010 -7.552 1.00 95.75 115 ALA A C 1
ATOM 864 O O . ALA A 1 115 ? -2.098 -4.611 -8.659 1.00 95.75 115 ALA A O 1
ATOM 865 N N . VAL A 1 116 ? -1.639 -5.726 -6.768 1.00 95.81 116 VAL A N 1
ATOM 866 C CA . VAL A 1 116 ? -0.291 -6.133 -7.211 1.00 95.81 116 VAL A CA 1
ATOM 867 C C . VAL A 1 116 ? -0.376 -6.979 -8.482 1.00 95.81 116 VAL A C 1
ATOM 869 O O . VAL A 1 116 ? 0.347 -6.714 -9.442 1.00 95.81 116 VAL A O 1
ATOM 872 N N . PHE A 1 117 ? -1.264 -7.977 -8.517 1.00 95.44 117 PHE A N 1
ATOM 873 C CA . PHE A 1 117 ? -1.427 -8.851 -9.682 1.00 95.44 117 PHE A CA 1
ATOM 874 C C . PHE A 1 117 ? -1.844 -8.076 -10.938 1.00 95.44 117 PHE A C 1
ATOM 876 O O . PHE A 1 117 ? -1.261 -8.265 -12.008 1.00 95.44 117 PHE A O 1
ATOM 883 N N . VAL A 1 118 ? -2.814 -7.171 -10.804 1.00 96.19 118 VAL A N 1
ATOM 884 C CA . VAL A 1 118 ? -3.254 -6.281 -11.886 1.00 96.19 118 VAL A CA 1
ATOM 885 C C . VAL A 1 118 ? -2.100 -5.392 -12.347 1.00 96.19 118 VAL A C 1
ATOM 887 O O . VAL A 1 118 ? -1.847 -5.303 -13.546 1.00 96.19 118 VAL A O 1
ATOM 890 N N . GLY A 1 119 ? -1.343 -4.804 -11.418 1.00 93.94 119 GLY A N 1
ATOM 891 C CA . GLY A 1 119 ? -0.171 -3.987 -11.731 1.00 93.94 119 GLY A CA 1
ATOM 892 C C . GLY A 1 119 ? 0.877 -4.763 -12.526 1.00 93.94 119 GLY A C 1
ATOM 893 O O . GLY A 1 119 ? 1.361 -4.272 -13.542 1.00 93.94 119 GLY A O 1
ATOM 894 N N . LEU A 1 120 ? 1.166 -6.005 -12.126 1.00 94.06 120 LEU A N 1
ATOM 895 C CA . LEU A 1 120 ? 2.085 -6.888 -12.850 1.00 94.06 120 LEU A CA 1
ATOM 896 C C . LEU A 1 120 ? 1.595 -7.186 -14.271 1.00 94.06 120 LEU A C 1
ATOM 898 O O . LEU A 1 120 ? 2.384 -7.171 -15.212 1.00 94.06 120 LEU A O 1
ATOM 902 N N . LYS A 1 121 ? 0.298 -7.465 -14.446 1.00 94.38 121 LYS A N 1
ATOM 903 C CA . LYS A 1 121 ? -0.284 -7.715 -15.772 1.00 94.38 121 LYS A CA 1
ATOM 904 C C . LYS A 1 121 ? -0.173 -6.486 -16.666 1.00 94.38 121 LYS A C 1
ATOM 906 O O . LYS A 1 121 ? 0.307 -6.622 -17.783 1.00 94.38 121 LYS A O 1
ATOM 911 N N . ILE A 1 122 ? -0.552 -5.311 -16.163 1.00 93.06 122 ILE A N 1
ATOM 912 C CA . ILE A 1 122 ? -0.464 -4.048 -16.908 1.00 93.06 122 ILE A CA 1
ATOM 913 C C . ILE A 1 122 ? 0.988 -3.749 -17.283 1.00 93.06 122 ILE A C 1
ATOM 915 O O . ILE A 1 122 ? 1.266 -3.448 -18.437 1.00 93.06 122 ILE A O 1
ATOM 919 N N . GLY A 1 123 ? 1.922 -3.874 -16.338 1.00 89.44 123 GLY A N 1
ATOM 920 C CA . GLY A 1 123 ? 3.331 -3.577 -16.591 1.00 89.44 123 GLY A CA 1
ATOM 92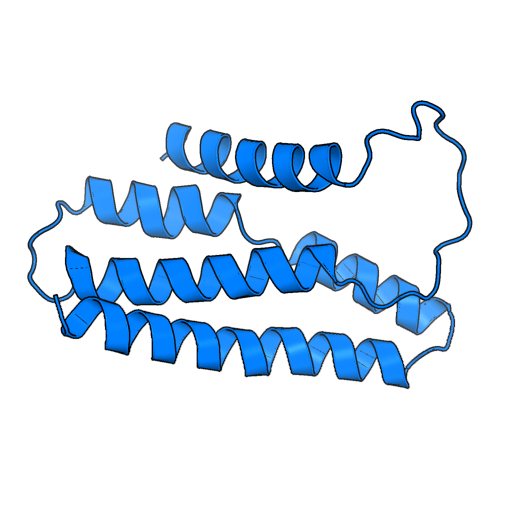1 C C . GLY A 1 123 ? 3.991 -4.520 -17.599 1.00 89.44 123 GLY A C 1
ATOM 922 O O . GLY A 1 123 ? 4.932 -4.106 -18.255 1.00 89.44 123 GLY A O 1
ATOM 923 N N . ARG A 1 124 ? 3.497 -5.757 -17.754 1.00 88.19 124 ARG A N 1
ATOM 924 C CA . ARG A 1 124 ? 3.992 -6.721 -18.759 1.00 88.19 124 ARG A CA 1
ATOM 925 C C . ARG A 1 124 ? 3.419 -6.511 -20.158 1.00 88.19 124 ARG A C 1
ATOM 927 O O . ARG A 1 124 ? 3.933 -7.099 -21.102 1.00 88.19 124 ARG A O 1
ATOM 934 N N . LEU A 1 125 ? 2.327 -5.755 -20.286 1.00 88.25 125 LEU A N 1
ATOM 935 C CA . LEU A 1 125 ? 1.759 -5.400 -21.591 1.00 88.25 125 LEU A CA 1
ATOM 936 C C . LEU A 1 125 ? 2.552 -4.282 -22.287 1.00 88.25 125 LEU A C 1
ATOM 938 O O . LEU A 1 125 ? 2.285 -3.997 -23.451 1.00 88.25 125 LEU A O 1
ATOM 942 N N . ILE A 1 126 ? 3.490 -3.652 -21.575 1.00 81.12 126 ILE A N 1
ATOM 943 C CA . ILE A 1 126 ? 4.341 -2.544 -22.025 1.00 81.12 126 ILE A CA 1
ATOM 944 C C . ILE A 1 126 ? 5.784 -3.048 -22.156 1.00 81.12 126 ILE A C 1
ATOM 946 O O . ILE A 1 126 ? 6.469 -2.673 -23.133 1.00 81.12 126 ILE A O 1
#

pLDDT: mean 78.84, std 16.07, range [38.75, 97.0]